Protein AF-A0A8K0NJX9-F1 (afdb_monomer)

pLDDT: mean 81.58, std 18.45, range [32.69, 97.75]

Radius of gyration: 31.82 Å; Cα contacts (8 Å, |Δi|>4): 90; chains: 1; bounding box: 110×27×40 Å

Structure (mmCIF, N/CA/C/O backbone):
data_AF-A0A8K0NJX9-F1
#
_entry.id   AF-A0A8K0NJX9-F1
#
loop_
_atom_site.group_PDB
_atom_site.id
_atom_site.type_symbol
_atom_site.label_atom_id
_atom_site.label_alt_id
_atom_site.label_comp_id
_atom_site.label_asym_id
_atom_site.label_entity_id
_atom_site.label_seq_id
_atom_site.pdbx_PDB_ins_code
_atom_site.Cartn_x
_atom_site.Cartn_y
_atom_site.Cartn_z
_atom_site.occupancy
_atom_site.B_iso_or_equiv
_atom_site.auth_seq_id
_atom_site.auth_comp_id
_atom_site.auth_asym_id
_atom_site.auth_atom_id
_atom_site.pdbx_PDB_model_num
ATOM 1 N N . MET A 1 1 ? -93.634 -18.598 -11.982 1.00 35.94 1 MET A N 1
ATOM 2 C CA . MET A 1 1 ? -93.227 -19.868 -11.351 1.00 35.94 1 MET A CA 1
ATOM 3 C C . MET A 1 1 ? -91.880 -19.686 -10.673 1.00 35.94 1 MET A C 1
ATOM 5 O O . MET A 1 1 ? -90.951 -19.224 -11.313 1.00 35.94 1 MET A O 1
ATOM 9 N N . ASN A 1 2 ? -91.848 -20.087 -9.406 1.00 32.69 2 ASN A N 1
ATOM 10 C CA . ASN A 1 2 ? -90.730 -20.544 -8.581 1.00 32.69 2 ASN A CA 1
ATOM 11 C C . ASN A 1 2 ? -89.581 -19.608 -8.172 1.00 32.69 2 ASN A C 1
ATOM 13 O O . ASN A 1 2 ? -88.637 -19.317 -8.895 1.00 32.69 2 ASN A O 1
ATOM 17 N N . ILE A 1 3 ? -89.686 -19.302 -6.883 1.00 49.03 3 ILE A N 1
ATOM 18 C CA . ILE A 1 3 ? -88.690 -18.977 -5.871 1.00 49.03 3 ILE A CA 1
ATOM 19 C C . ILE A 1 3 ? -87.655 -20.117 -5.770 1.00 49.03 3 ILE A C 1
ATOM 21 O O . ILE A 1 3 ? -88.049 -21.280 -5.681 1.00 49.03 3 ILE A O 1
ATOM 25 N N . VAL A 1 4 ? -86.364 -19.787 -5.668 1.00 47.53 4 VAL A N 1
ATOM 26 C CA . VAL A 1 4 ? -85.390 -20.561 -4.875 1.00 47.53 4 VAL A CA 1
ATOM 27 C C . VAL A 1 4 ? -84.574 -19.571 -4.050 1.00 47.53 4 VAL A C 1
ATOM 29 O O . VAL A 1 4 ? -83.993 -18.627 -4.573 1.00 47.53 4 VAL A O 1
ATOM 32 N N . SER A 1 5 ? -84.593 -19.798 -2.741 1.00 51.72 5 SER A N 1
ATOM 33 C CA . SER A 1 5 ? -83.860 -19.078 -1.707 1.00 51.72 5 SER A CA 1
ATOM 34 C C . SER A 1 5 ? -82.687 -19.945 -1.266 1.00 51.72 5 SER A C 1
ATOM 36 O O . SER A 1 5 ? -82.927 -21.103 -0.932 1.00 51.72 5 SER A O 1
ATOM 38 N N . ILE A 1 6 ? -81.463 -19.406 -1.230 1.00 56.06 6 ILE A N 1
ATOM 39 C CA . ILE A 1 6 ? -80.377 -19.908 -0.369 1.00 56.06 6 ILE A CA 1
ATOM 40 C C . ILE A 1 6 ? -79.517 -18.706 0.075 1.00 56.06 6 ILE A C 1
ATOM 42 O O . ILE A 1 6 ? -79.116 -17.911 -0.777 1.00 56.06 6 ILE A O 1
ATOM 46 N N . PRO A 1 7 ? -79.235 -18.537 1.382 1.00 53.75 7 PRO A N 1
ATOM 47 C CA . PRO A 1 7 ? -78.454 -17.422 1.899 1.00 53.75 7 PRO A CA 1
ATOM 48 C C . PRO A 1 7 ? -76.958 -17.747 1.813 1.00 53.75 7 PRO A C 1
ATOM 50 O O . PRO A 1 7 ? -76.510 -18.758 2.345 1.00 53.75 7 PRO A O 1
ATOM 53 N N . SER A 1 8 ? -76.167 -16.875 1.191 1.00 52.91 8 SER A N 1
ATOM 54 C CA . SER A 1 8 ? -74.706 -16.961 1.255 1.00 52.91 8 SER A CA 1
ATOM 55 C C . SER A 1 8 ? -74.176 -15.752 2.008 1.00 52.91 8 SER A C 1
ATOM 57 O O . SER A 1 8 ? -74.086 -14.650 1.472 1.00 52.91 8 SER A O 1
ATOM 59 N N . LEU A 1 9 ? -73.846 -15.972 3.281 1.00 52.34 9 LEU A N 1
ATOM 60 C CA . LEU A 1 9 ? -73.040 -15.061 4.085 1.00 52.34 9 LEU A CA 1
ATOM 61 C C . LEU A 1 9 ? -71.664 -14.933 3.418 1.00 52.34 9 LEU A C 1
ATOM 63 O O . LEU A 1 9 ? -70.810 -15.805 3.556 1.00 52.34 9 LEU A O 1
ATOM 67 N N . LEU A 1 10 ? -71.458 -13.852 2.668 1.00 53.38 10 LEU A N 1
ATOM 68 C CA . LEU A 1 10 ? -70.138 -13.453 2.193 1.00 53.38 10 LEU A CA 1
ATOM 69 C C . LEU A 1 10 ? -69.369 -12.869 3.381 1.00 53.38 10 LEU A C 1
ATOM 71 O O . LEU A 1 10 ? -69.422 -11.671 3.646 1.00 53.38 10 LEU A O 1
ATOM 75 N N . ALA A 1 11 ? -68.673 -13.726 4.125 1.00 53.88 11 ALA A N 1
ATOM 76 C CA . ALA A 1 11 ? -67.651 -13.273 5.055 1.00 53.88 11 ALA A CA 1
ATOM 77 C C . ALA A 1 11 ? -66.465 -12.747 4.232 1.00 53.88 11 ALA A C 1
ATOM 79 O O . ALA A 1 11 ? -65.655 -13.516 3.715 1.00 53.88 11 ALA A O 1
ATOM 80 N N . THR A 1 12 ? -66.384 -11.428 4.060 1.00 54.56 12 THR A N 1
ATOM 81 C CA . THR A 1 12 ? -65.227 -10.769 3.449 1.00 54.56 12 THR A CA 1
ATOM 82 C C . THR A 1 12 ? -64.044 -10.863 4.408 1.00 54.56 12 THR A C 1
ATOM 84 O O . THR A 1 12 ? -63.906 -10.049 5.321 1.00 54.56 12 THR A O 1
ATOM 87 N N . VAL A 1 13 ? -63.198 -11.876 4.228 1.00 58.25 13 VAL A N 1
ATOM 88 C CA . VAL A 1 13 ? -61.923 -11.979 4.943 1.00 58.25 13 VAL A CA 1
ATOM 89 C C . VAL A 1 13 ? -60.953 -10.996 4.289 1.00 58.25 13 VAL A C 1
ATOM 91 O O . VAL A 1 13 ? -60.389 -11.271 3.233 1.00 58.25 13 VAL A O 1
ATOM 94 N N . LEU A 1 14 ? -60.782 -9.822 4.899 1.00 58.22 14 LEU A N 1
ATOM 95 C CA . LEU A 1 14 ? -59.691 -8.903 4.574 1.00 58.22 14 LEU A CA 1
ATOM 96 C C . LEU A 1 14 ? -58.390 -9.526 5.091 1.00 58.22 14 LEU A C 1
ATOM 98 O O . LEU A 1 14 ? -57.989 -9.312 6.233 1.00 58.22 14 LEU A O 1
ATOM 102 N N . ALA A 1 15 ? -57.754 -10.352 4.263 1.00 60.28 15 ALA A N 1
ATOM 103 C CA . ALA A 1 15 ? -56.392 -10.794 4.512 1.00 60.28 15 ALA A CA 1
ATOM 104 C C . ALA A 1 15 ? -55.459 -9.593 4.299 1.00 60.28 15 ALA A C 1
ATOM 106 O O . ALA A 1 15 ? -55.121 -9.240 3.170 1.00 60.28 15 ALA A O 1
ATOM 107 N N . SER A 1 16 ? -55.085 -8.925 5.389 1.00 62.84 16 SER A N 1
ATOM 108 C CA . SER A 1 16 ? -54.070 -7.874 5.380 1.00 62.84 16 SER A CA 1
ATOM 109 C C . SER A 1 16 ? -52.712 -8.506 5.083 1.00 62.84 16 SER A C 1
ATOM 111 O O . SER A 1 16 ? -52.046 -9.017 5.983 1.00 62.84 16 SER A O 1
ATOM 113 N N . SER A 1 17 ? -52.299 -8.500 3.818 1.00 65.12 17 SER A N 1
ATOM 114 C CA . SER A 1 17 ? -50.939 -8.865 3.427 1.00 65.12 17 SER A CA 1
ATOM 115 C C . SER A 1 17 ? -49.978 -7.825 4.002 1.00 65.12 17 SER A C 1
ATOM 117 O O . SER A 1 17 ? -49.777 -6.764 3.414 1.00 65.12 17 SER A O 1
ATOM 119 N N . ALA A 1 18 ? -49.397 -8.099 5.171 1.00 66.94 18 ALA A N 1
ATOM 120 C CA . ALA A 1 18 ? -48.252 -7.342 5.650 1.00 66.94 18 ALA A CA 1
ATOM 121 C C . ALA A 1 18 ? -47.101 -7.597 4.670 1.00 66.94 18 ALA A C 1
ATOM 123 O O . ALA A 1 18 ? -46.499 -8.670 4.665 1.00 66.94 18 ALA A O 1
ATOM 124 N N . ALA A 1 19 ? -46.836 -6.635 3.787 1.00 65.38 19 ALA A N 1
ATOM 125 C CA . ALA A 1 19 ? -45.641 -6.657 2.964 1.00 65.38 19 ALA A CA 1
ATOM 126 C C . ALA A 1 19 ? -44.436 -6.582 3.908 1.00 65.38 19 ALA A C 1
ATOM 128 O O . ALA A 1 19 ? -44.189 -5.553 4.538 1.00 65.38 19 ALA A O 1
ATOM 129 N N . VAL A 1 20 ? -43.708 -7.689 4.043 1.00 64.62 20 VAL A N 1
ATOM 130 C CA . VAL A 1 20 ? -42.403 -7.685 4.697 1.00 64.62 20 VAL A CA 1
ATOM 131 C C . VAL A 1 20 ? -41.487 -6.878 3.782 1.00 64.62 20 VAL A C 1
ATOM 133 O O . VAL A 1 20 ? -41.067 -7.359 2.731 1.00 64.62 20 VAL A O 1
ATOM 136 N N . LEU A 1 21 ? -41.230 -5.620 4.142 1.00 62.19 21 LEU A N 1
ATOM 137 C CA . LEU A 1 21 ? -40.186 -4.814 3.522 1.00 62.19 21 LEU A CA 1
ATOM 138 C C . LEU A 1 21 ? -38.854 -5.456 3.908 1.00 62.19 21 LEU A C 1
ATOM 140 O O . LEU A 1 21 ? -38.289 -5.166 4.959 1.00 62.19 21 LEU A O 1
ATOM 144 N N . SER A 1 22 ? -38.382 -6.383 3.078 1.00 62.66 22 SER A N 1
ATOM 145 C CA . SER A 1 22 ? -36.999 -6.824 3.143 1.00 62.66 22 SER A CA 1
ATOM 146 C C . SER A 1 22 ? -36.158 -5.628 2.719 1.00 62.66 22 SER A C 1
ATOM 148 O O . SER A 1 22 ? -36.031 -5.346 1.527 1.00 62.66 22 SER A O 1
ATOM 150 N N . SER A 1 23 ? -35.635 -4.880 3.690 1.00 62.56 23 SER A N 1
ATOM 151 C CA . SER A 1 23 ? -34.575 -3.915 3.424 1.00 62.56 23 SER A CA 1
ATOM 152 C C . SER A 1 23 ? -33.486 -4.648 2.640 1.00 62.56 23 SER A C 1
ATOM 154 O O . SER A 1 23 ? -33.140 -5.770 3.032 1.00 62.56 23 SER A O 1
ATOM 156 N N . PRO A 1 24 ? -32.945 -4.085 1.545 1.00 60.50 24 PRO A N 1
ATOM 157 C CA . PRO A 1 24 ? -31.712 -4.624 1.010 1.00 60.50 24 PRO A CA 1
ATOM 158 C C . PRO A 1 24 ? -30.723 -4.594 2.172 1.00 60.50 24 PRO A C 1
ATOM 160 O O . PRO A 1 24 ? -30.467 -3.528 2.736 1.00 60.50 24 PRO A O 1
ATOM 163 N N . THR A 1 25 ? -30.227 -5.758 2.595 1.00 51.06 25 THR A N 1
ATOM 164 C CA . THR A 1 25 ? -28.987 -5.807 3.362 1.00 51.06 25 THR A CA 1
ATOM 165 C C . THR A 1 25 ? -28.015 -4.998 2.527 1.00 51.06 25 THR A C 1
ATOM 167 O O . THR A 1 25 ? -27.692 -5.410 1.413 1.00 51.06 25 THR A O 1
ATOM 170 N N . ALA A 1 26 ? -27.682 -3.790 2.985 1.00 54.09 26 ALA A N 1
ATOM 171 C CA . ALA A 1 26 ? -26.737 -2.950 2.287 1.00 54.09 26 ALA A CA 1
ATOM 172 C C . ALA A 1 26 ? -25.474 -3.796 2.179 1.00 54.09 26 ALA A C 1
ATOM 174 O O . ALA A 1 26 ? -24.845 -4.101 3.194 1.00 54.09 26 ALA A O 1
ATOM 175 N N . SER A 1 27 ? -25.160 -4.249 0.962 1.00 59.09 27 SER A N 1
ATOM 176 C CA . SER A 1 27 ? -23.812 -4.709 0.671 1.00 59.09 27 SER A CA 1
ATOM 177 C C . SER A 1 27 ? -22.895 -3.622 1.221 1.00 59.09 27 SER A C 1
ATOM 179 O O . SER A 1 27 ? -23.218 -2.445 0.998 1.00 59.09 27 SER A O 1
ATOM 181 N N . PRO A 1 28 ? -21.826 -3.961 1.970 1.00 61.84 28 PRO A N 1
ATOM 182 C CA . PRO A 1 28 ? -20.854 -2.951 2.365 1.00 61.84 28 PRO A CA 1
ATOM 183 C C . PRO A 1 28 ? -20.555 -2.119 1.120 1.00 61.84 28 PRO A C 1
ATOM 185 O O . PRO A 1 28 ? -20.371 -2.700 0.044 1.00 61.84 28 PRO A O 1
ATOM 188 N N . ALA A 1 29 ? -20.678 -0.792 1.246 1.00 71.75 29 ALA A N 1
ATOM 189 C CA . ALA A 1 29 ? -20.547 0.113 0.113 1.00 71.75 29 ALA A CA 1
ATOM 190 C C . ALA A 1 29 ? -19.296 -0.292 -0.671 1.00 71.75 29 ALA A C 1
ATOM 192 O O . ALA A 1 29 ? -18.220 -0.430 -0.087 1.00 71.75 29 ALA A O 1
ATOM 193 N N . GLU A 1 30 ? -19.471 -0.601 -1.954 1.00 84.56 30 GLU A N 1
ATOM 194 C CA . GLU A 1 30 ? -18.377 -1.088 -2.783 1.00 84.56 30 GLU A CA 1
ATOM 195 C C . GLU A 1 30 ? -17.296 -0.003 -2.825 1.00 84.56 30 GLU A C 1
ATOM 197 O O . GLU A 1 30 ? -17.577 1.150 -3.156 1.00 84.56 30 GLU A O 1
ATOM 202 N N . PHE A 1 31 ? -16.076 -0.340 -2.404 1.00 90.06 31 PHE A N 1
ATOM 203 C CA . PHE A 1 31 ? -14.985 0.625 -2.379 1.00 90.06 31 PHE A CA 1
ATOM 204 C C . PHE A 1 31 ? -14.484 0.865 -3.806 1.00 90.06 31 PHE A C 1
ATOM 206 O O . PHE A 1 31 ? -14.070 -0.076 -4.488 1.00 90.06 31 PHE A O 1
ATOM 213 N N . ASP A 1 32 ? -14.478 2.126 -4.246 1.00 93.19 32 ASP A N 1
ATOM 214 C CA . ASP A 1 32 ? -13.953 2.500 -5.559 1.00 93.19 32 ASP A CA 1
ATOM 215 C C . ASP A 1 32 ? -12.419 2.461 -5.568 1.00 93.19 32 ASP A C 1
ATOM 217 O O . ASP A 1 32 ? -11.731 3.441 -5.269 1.00 93.19 32 ASP A O 1
ATOM 221 N N . TRP A 1 33 ? -11.873 1.316 -5.971 1.00 93.31 33 TRP A N 1
ATOM 222 C CA . TRP A 1 33 ? -10.436 1.105 -6.124 1.00 93.31 33 TRP A CA 1
ATOM 223 C C . TRP A 1 33 ? -9.766 2.058 -7.115 1.00 93.31 33 TRP A C 1
ATOM 225 O O . TRP A 1 33 ? -8.571 2.330 -6.979 1.00 93.31 33 TRP A O 1
ATOM 235 N N . LEU A 1 34 ? -10.489 2.552 -8.121 1.00 92.06 34 LEU A N 1
ATOM 236 C CA . LEU A 1 34 ? -9.913 3.430 -9.135 1.00 92.06 34 LEU A CA 1
ATOM 237 C C . LEU A 1 34 ? -9.746 4.863 -8.622 1.00 92.06 34 LEU A C 1
ATOM 239 O O . LEU A 1 34 ? -8.872 5.568 -9.127 1.00 92.06 34 LEU A O 1
ATOM 243 N N . SER A 1 35 ? -10.503 5.257 -7.593 1.00 92.69 35 SER A N 1
ATOM 244 C CA . SER A 1 35 ? -10.352 6.550 -6.912 1.00 92.69 35 SER A CA 1
ATOM 245 C C . SER A 1 35 ? -9.063 6.666 -6.088 1.00 92.69 35 SER A C 1
ATOM 247 O O . SER A 1 35 ? -8.554 7.771 -5.896 1.00 92.69 35 SER A O 1
ATOM 249 N N . LEU A 1 36 ? -8.505 5.539 -5.629 1.00 94.38 36 LEU A N 1
ATOM 250 C CA . LEU A 1 36 ? -7.261 5.509 -4.866 1.00 94.38 36 LEU A CA 1
ATOM 251 C C . LEU A 1 36 ? -6.060 5.563 -5.829 1.00 94.38 36 LEU A C 1
ATOM 253 O O . LEU A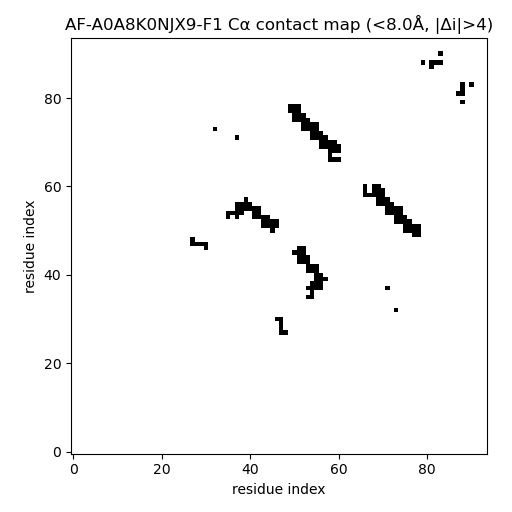 1 36 ? -5.900 4.640 -6.637 1.00 94.38 36 LEU A O 1
ATOM 257 N N . PRO A 1 37 ? -5.205 6.600 -5.791 1.00 94.88 37 PRO A N 1
ATOM 258 C CA . PRO A 1 37 ? -4.031 6.654 -6.654 1.00 94.88 37 PRO A CA 1
ATOM 259 C C . PRO A 1 37 ? -3.005 5.581 -6.248 1.00 94.88 37 PRO A C 1
ATOM 261 O O . PRO A 1 37 ? -2.816 5.337 -5.057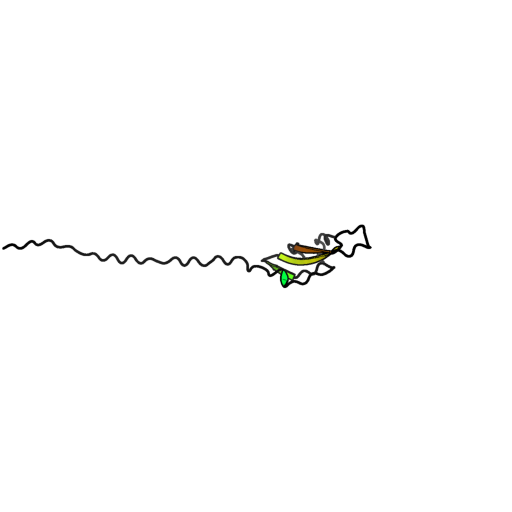 1.00 94.88 37 PRO A O 1
ATOM 264 N N . PRO A 1 38 ? -2.327 4.928 -7.209 1.00 96.56 38 PRO A N 1
ATOM 265 C CA . PRO A 1 38 ? -1.214 4.046 -6.890 1.00 96.56 38 PRO A CA 1
ATOM 266 C C . PRO A 1 38 ? 0.024 4.840 -6.452 1.00 96.56 38 PRO A C 1
ATOM 268 O O . PRO A 1 38 ? 0.334 5.885 -7.026 1.00 96.56 38 PRO A O 1
ATOM 271 N N . SER A 1 39 ? 0.770 4.309 -5.486 1.00 96.88 39 SER A N 1
ATOM 272 C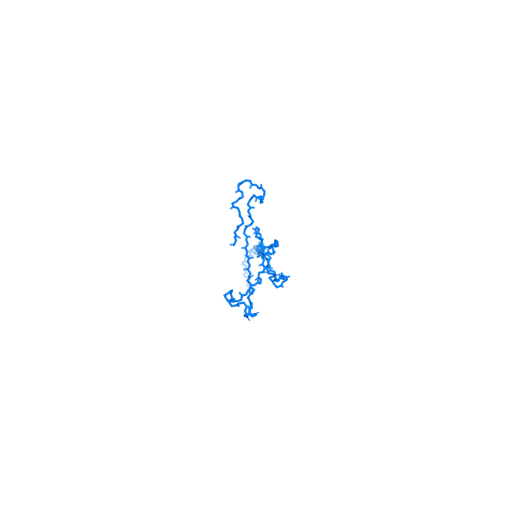 CA . SER A 1 39 ? 1.974 4.932 -4.922 1.00 96.88 39 SER A CA 1
ATOM 273 C C . SER A 1 39 ? 3.131 3.936 -4.822 1.00 96.88 39 SER A C 1
ATOM 275 O O . SER A 1 39 ? 2.930 2.739 -4.655 1.00 96.88 39 SER A O 1
ATOM 277 N N . TRP A 1 40 ? 4.376 4.415 -4.897 1.00 95.38 40 TRP A N 1
ATOM 278 C CA . TRP A 1 40 ? 5.570 3.565 -4.720 1.00 95.38 40 TRP A CA 1
ATOM 279 C C . TRP A 1 40 ? 5.794 3.107 -3.268 1.00 95.38 40 TRP A C 1
ATOM 281 O O . TRP A 1 40 ? 6.615 2.232 -3.011 1.00 95.38 40 TRP A O 1
ATOM 291 N N . HIS A 1 41 ? 5.054 3.686 -2.323 1.00 93.88 41 HIS A N 1
ATOM 292 C CA . HIS A 1 41 ? 5.009 3.293 -0.916 1.00 93.88 41 HIS A CA 1
ATOM 293 C C . HIS A 1 41 ? 3.580 2.892 -0.556 1.00 93.88 41 HIS A C 1
ATOM 295 O O . HIS A 1 41 ? 2.639 3.355 -1.192 1.00 93.88 41 HIS A O 1
ATOM 301 N N . LEU A 1 42 ? 3.391 2.055 0.462 1.00 93.62 42 LEU A N 1
ATOM 302 C CA . LEU A 1 42 ? 2.048 1.717 0.937 1.00 93.62 42 LEU A CA 1
ATOM 303 C C . LEU A 1 42 ? 1.428 2.910 1.674 1.00 93.62 42 LEU A C 1
ATOM 305 O O . LEU A 1 42 ? 1.753 3.168 2.833 1.00 93.62 42 LEU A O 1
ATOM 309 N N . GLU A 1 43 ? 0.519 3.608 1.000 1.00 94.69 43 GLU A N 1
ATOM 310 C CA . GLU A 1 43 ? -0.300 4.673 1.576 1.00 94.69 43 GLU A CA 1
ATOM 311 C C . GLU A 1 43 ? -1.698 4.126 1.860 1.00 94.69 43 GLU A C 1
ATOM 313 O O . GLU A 1 43 ? -2.502 3.898 0.957 1.00 94.69 43 GLU A O 1
ATOM 318 N N . TYR A 1 44 ? -1.9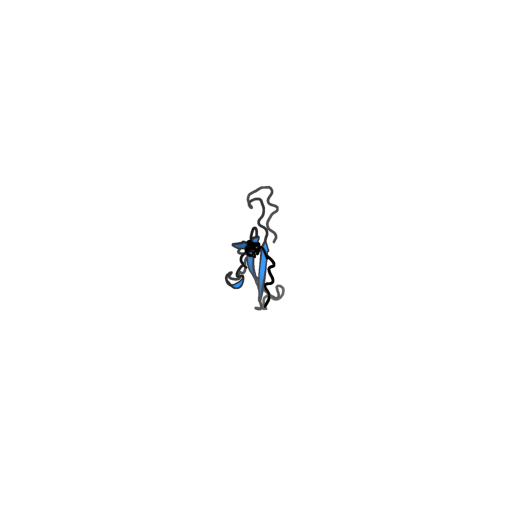50 3.842 3.136 1.00 94.31 44 TYR A N 1
ATOM 319 C CA . TYR A 1 44 ? -3.199 3.245 3.589 1.00 94.31 44 TYR A CA 1
ATOM 320 C C . TYR A 1 44 ? -4.268 4.311 3.836 1.00 94.31 44 TYR A C 1
ATOM 322 O O . TYR A 1 44 ? -4.005 5.326 4.479 1.00 94.31 44 TYR A O 1
ATOM 330 N N . THR A 1 45 ? -5.488 4.037 3.380 1.00 95.12 45 THR A N 1
ATOM 331 C CA . THR A 1 45 ? -6.699 4.785 3.730 1.00 95.12 45 THR A CA 1
ATOM 332 C C . THR A 1 45 ? -7.792 3.820 4.171 1.00 95.12 45 THR A C 1
ATOM 334 O O . THR A 1 45 ? -7.821 2.672 3.723 1.00 95.12 45 THR A O 1
ATOM 337 N N . SER A 1 46 ? -8.711 4.274 5.016 1.00 95.00 46 SER A N 1
ATOM 338 C CA . SER A 1 46 ? -9.855 3.458 5.420 1.00 95.00 46 SER A CA 1
ATOM 339 C C . SER A 1 46 ? -10.778 3.193 4.228 1.00 95.00 46 SER A C 1
ATOM 341 O O . SER A 1 46 ? -11.045 4.090 3.425 1.00 95.00 46 SER A O 1
ATOM 343 N N . CYS A 1 47 ? -11.257 1.957 4.106 1.00 93.38 47 CYS A N 1
ATOM 344 C CA . CYS A 1 47 ? -12.113 1.527 3.003 1.00 93.38 47 CYS A CA 1
ATOM 345 C C . CYS A 1 47 ? -13.331 0.742 3.515 1.00 93.38 47 CYS A C 1
ATOM 347 O O . CYS A 1 47 ? -14.288 1.339 4.001 1.00 93.38 47 CYS A O 1
ATOM 349 N N . TYR A 1 48 ? -13.312 -0.587 3.402 1.00 93.12 48 TYR A N 1
ATOM 350 C CA . TYR A 1 48 ? -14.325 -1.476 3.966 1.00 93.12 48 TYR A CA 1
ATOM 351 C C . TYR A 1 48 ? -14.307 -1.448 5.500 1.00 93.12 48 TYR A C 1
ATOM 353 O O . TYR A 1 48 ? -13.343 -0.994 6.118 1.00 93.12 48 TYR A O 1
ATOM 361 N N . ASP A 1 49 ? -15.359 -1.986 6.119 1.00 92.44 49 ASP A N 1
ATOM 362 C CA . ASP A 1 49 ? -15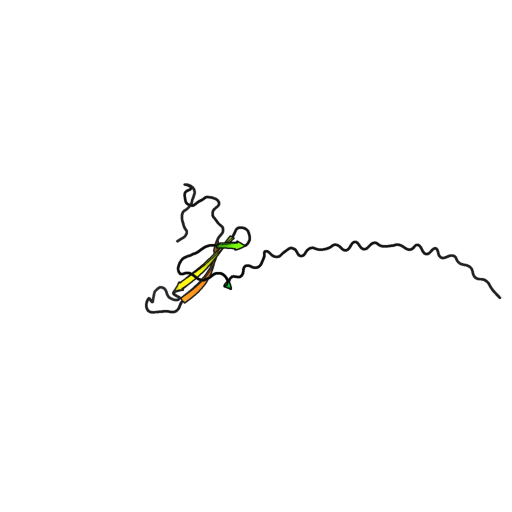.463 -2.031 7.577 1.00 92.44 49 ASP A CA 1
ATOM 363 C C . ASP A 1 49 ? -14.279 -2.785 8.207 1.00 92.44 49 ASP A C 1
ATOM 365 O O . ASP A 1 49 ? -14.015 -3.948 7.893 1.00 92.44 49 ASP A O 1
ATOM 369 N N . GLY A 1 50 ? -13.538 -2.088 9.071 1.00 92.12 50 GLY A N 1
ATOM 370 C CA . GLY A 1 50 ? -12.366 -2.618 9.767 1.00 92.12 50 GLY A CA 1
ATOM 371 C C . GLY A 1 50 ? -11.127 -2.881 8.902 1.00 92.12 50 GLY A C 1
ATOM 372 O O . GLY A 1 50 ? -10.195 -3.519 9.396 1.00 92.12 50 GLY A O 1
ATOM 373 N N . LEU A 1 51 ? -11.088 -2.419 7.646 1.00 95.19 51 LEU A N 1
ATOM 374 C CA . LEU A 1 51 ? -9.951 -2.604 6.740 1.00 95.19 51 LEU A CA 1
ATOM 375 C C . LEU A 1 51 ? -9.378 -1.266 6.271 1.00 95.19 51 LEU A C 1
ATOM 377 O O . LEU A 1 51 ? -10.117 -0.326 5.972 1.00 95.19 51 LEU A O 1
ATOM 381 N N . ASP A 1 52 ? -8.056 -1.232 6.110 1.00 95.38 52 ASP A N 1
ATOM 382 C CA . ASP A 1 52 ? -7.402 -0.194 5.318 1.00 95.38 52 ASP A CA 1
ATOM 383 C C . ASP A 1 52 ? -6.978 -0.755 3.958 1.00 95.38 52 ASP A C 1
ATOM 385 O O . ASP A 1 52 ? -6.549 -1.907 3.837 1.00 95.38 52 ASP A O 1
ATOM 389 N N . CYS A 1 53 ? -7.056 0.091 2.938 1.00 96.44 53 CYS A N 1
ATOM 390 C CA . CYS A 1 53 ? -6.725 -0.220 1.559 1.00 96.44 53 CYS A CA 1
ATOM 391 C C . CYS A 1 53 ? -5.562 0.646 1.070 1.00 96.44 53 CYS A C 1
ATOM 393 O O . CYS A 1 53 ? -5.443 1.812 1.441 1.00 96.44 53 CYS A O 1
ATOM 395 N N . ALA A 1 54 ? -4.728 0.078 0.203 1.00 96.88 54 ALA A N 1
ATOM 396 C CA . ALA A 1 54 ? -3.661 0.776 -0.508 1.00 96.88 54 ALA A CA 1
ATOM 397 C C . ALA A 1 54 ? -3.555 0.253 -1.949 1.00 96.88 54 ALA A C 1
ATOM 399 O O . ALA A 1 54 ? -3.942 -0.883 -2.243 1.00 96.88 54 ALA A O 1
ATOM 400 N N . ARG A 1 55 ? -2.992 1.062 -2.850 1.00 97.75 55 ARG A N 1
ATOM 401 C CA . ARG A 1 55 ? -2.559 0.614 -4.181 1.00 97.75 55 ARG A CA 1
ATOM 402 C C . ARG A 1 55 ? -1.068 0.866 -4.321 1.00 97.75 55 ARG A C 1
ATOM 404 O O . ARG A 1 55 ? -0.643 2.013 -4.354 1.00 97.75 55 ARG A O 1
ATOM 411 N N . ILE A 1 56 ? -0.277 -0.200 -4.398 1.00 96.62 56 ILE A N 1
ATOM 412 C CA . ILE A 1 56 ? 1.180 -0.093 -4.498 1.00 96.62 56 ILE A CA 1
ATOM 413 C C . ILE A 1 56 ? 1.644 -0.291 -5.939 1.00 96.62 56 ILE A C 1
ATOM 415 O O . ILE A 1 56 ? 1.250 -1.248 -6.606 1.00 96.62 56 ILE A O 1
ATOM 419 N N . HIS A 1 57 ? 2.490 0.619 -6.402 1.00 96.25 57 HIS A N 1
ATOM 420 C CA . HIS A 1 57 ? 3.209 0.544 -7.661 1.00 96.25 57 HIS A CA 1
ATOM 421 C C . HIS A 1 57 ? 4.583 -0.088 -7.424 1.00 96.25 57 HIS A C 1
ATOM 423 O O . HIS A 1 57 ? 5.326 0.361 -6.552 1.00 96.25 57 HIS A O 1
ATOM 429 N N . MET A 1 58 ? 4.924 -1.129 -8.182 1.00 95.00 58 MET A N 1
ATOM 430 C CA . MET A 1 58 ? 6.204 -1.832 -8.051 1.00 95.00 58 MET A CA 1
ATOM 431 C C . MET A 1 58 ? 6.762 -2.223 -9.421 1.00 95.00 58 MET A C 1
ATOM 433 O O . MET A 1 58 ? 5.981 -2.408 -10.359 1.00 95.00 58 MET A O 1
ATOM 437 N N . PRO A 1 59 ? 8.089 -2.391 -9.557 1.00 96.31 59 PRO A N 1
ATOM 438 C CA . PRO A 1 59 ? 8.680 -2.928 -10.775 1.00 96.31 59 PRO A CA 1
ATOM 439 C C . PRO A 1 59 ? 8.124 -4.324 -11.051 1.00 96.31 59 PRO A C 1
ATOM 441 O O . PRO A 1 59 ? 7.947 -5.123 -10.129 1.00 96.31 59 PRO A O 1
ATOM 444 N N . LEU A 1 60 ? 7.858 -4.622 -12.320 1.00 96.69 60 LEU A N 1
ATOM 445 C CA . LEU A 1 60 ? 7.435 -5.959 -12.728 1.00 96.69 60 LEU A CA 1
ATOM 446 C C . LEU A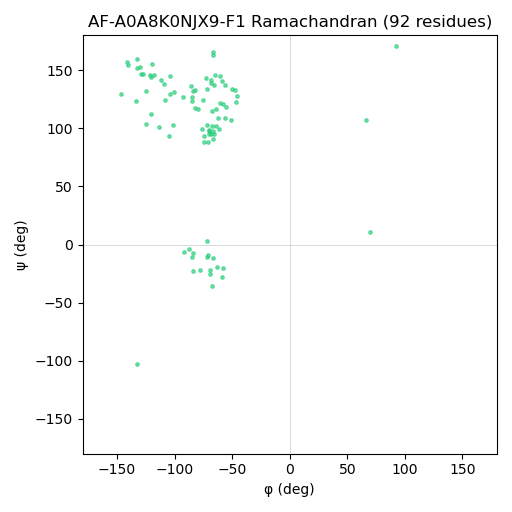 1 60 ? 8.576 -6.972 -12.546 1.00 96.69 60 LEU A C 1
ATOM 4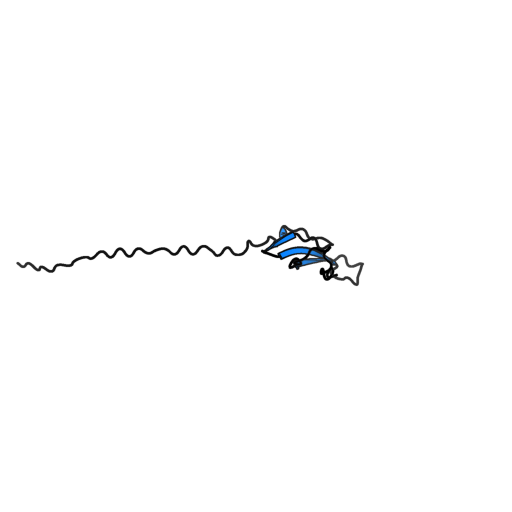48 O O . LEU A 1 60 ? 8.332 -8.113 -12.162 1.00 96.69 60 LEU A O 1
ATOM 452 N N . ASP A 1 61 ? 9.811 -6.535 -12.796 1.00 95.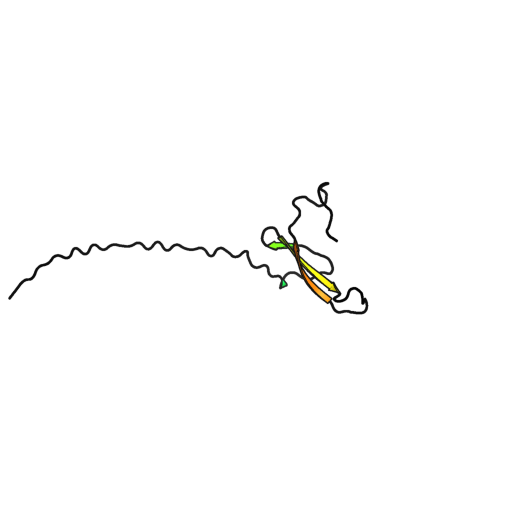94 61 ASP A N 1
ATOM 453 C CA . ASP A 1 61 ? 11.031 -7.310 -12.596 1.00 95.94 61 ASP A CA 1
ATOM 454 C C . ASP A 1 61 ? 12.000 -6.545 -11.681 1.00 95.94 61 ASP A C 1
ATOM 456 O O . ASP A 1 61 ? 12.670 -5.601 -12.089 1.00 95.94 61 ASP A O 1
ATOM 460 N N . TRP A 1 62 ? 12.085 -6.964 -10.417 1.00 92.50 62 TRP A N 1
ATOM 461 C CA . TRP A 1 62 ? 12.989 -6.361 -9.431 1.00 92.50 62 TRP A CA 1
ATOM 462 C C . TRP A 1 62 ? 14.474 -6.637 -9.692 1.00 92.50 62 TRP A C 1
ATOM 464 O O . TRP A 1 62 ? 15.327 -5.903 -9.187 1.00 92.50 62 TRP A O 1
ATOM 474 N N . LEU A 1 63 ? 14.804 -7.694 -10.440 1.00 96.81 63 LEU A N 1
ATOM 475 C CA . LEU A 1 63 ? 16.191 -8.074 -10.715 1.00 96.81 63 LEU A CA 1
ATOM 476 C C . LEU A 1 63 ? 16.764 -7.292 -11.900 1.00 96.81 63 LEU A C 1
ATOM 478 O O . LEU A 1 63 ? 17.980 -7.111 -11.990 1.00 96.81 63 LEU A O 1
ATOM 482 N N . ASN A 1 64 ? 15.900 -6.787 -12.779 1.00 96.81 64 ASN A N 1
ATOM 483 C CA . ASN A 1 64 ? 16.284 -5.987 -13.930 1.00 96.81 64 ASN A CA 1
ATOM 484 C C . ASN A 1 64 ? 15.970 -4.499 -13.723 1.00 96.81 64 ASN A C 1
ATOM 486 O O . ASN A 1 64 ? 14.903 -4.012 -14.078 1.00 96.81 64 ASN A O 1
ATOM 490 N N . ARG A 1 65 ? 16.950 -3.731 -13.228 1.00 92.31 65 ARG A N 1
ATOM 491 C CA . ARG A 1 65 ? 16.786 -2.278 -13.011 1.00 92.31 65 ARG A CA 1
ATOM 492 C C . ARG A 1 65 ? 16.610 -1.445 -14.284 1.00 92.31 65 ARG A C 1
ATOM 494 O O . ARG A 1 65 ? 16.313 -0.260 -14.176 1.00 92.31 65 ARG A O 1
ATOM 501 N N . SER A 1 66 ? 16.857 -2.021 -15.458 1.00 96.31 66 SER A N 1
ATOM 502 C CA . SER A 1 66 ? 16.618 -1.361 -16.744 1.00 96.31 66 SER A CA 1
ATOM 503 C C . SER A 1 66 ? 15.228 -1.660 -17.305 1.00 96.31 66 SER A C 1
ATOM 505 O O . SER A 1 66 ? 14.865 -1.090 -18.329 1.00 96.31 66 SER A O 1
ATOM 507 N N . ASP A 1 67 ? 14.461 -2.552 -16.674 1.00 96.44 67 ASP A N 1
ATOM 508 C CA . ASP A 1 67 ? 13.068 -2.782 -17.029 1.00 96.44 67 ASP A CA 1
ATOM 509 C C . ASP A 1 67 ? 12.184 -1.693 -16.412 1.00 96.44 67 ASP A C 1
ATOM 511 O O . ASP A 1 67 ? 12.082 -1.562 -15.194 1.00 96.44 67 ASP A O 1
ATOM 515 N N . GLU A 1 68 ? 11.540 -0.903 -17.265 1.00 95.56 68 GLU A N 1
ATOM 516 C CA . GLU A 1 68 ? 10.647 0.183 -16.847 1.00 95.56 68 GLU A CA 1
ATOM 517 C C . GLU A 1 68 ? 9.205 -0.294 -16.622 1.00 95.56 68 GLU A C 1
ATOM 519 O O . GLU A 1 68 ? 8.342 0.484 -16.209 1.00 95.56 68 GLU A O 1
ATOM 524 N N . ARG A 1 69 ? 8.906 -1.569 -16.902 1.00 97.00 69 ARG A N 1
ATOM 525 C CA . ARG A 1 69 ? 7.567 -2.122 -16.693 1.00 97.00 69 ARG A CA 1
ATOM 526 C C . ARG A 1 69 ? 7.265 -2.198 -15.205 1.00 97.00 69 ARG A C 1
ATOM 528 O O . ARG A 1 69 ? 8.078 -2.645 -14.397 1.00 97.00 69 ARG A O 1
ATOM 535 N N . ALA A 1 70 ? 6.036 -1.845 -14.862 1.00 96.31 70 ALA A N 1
ATOM 536 C CA . ALA A 1 70 ? 5.551 -1.869 -13.498 1.00 96.31 70 ALA A CA 1
ATOM 537 C C . ALA A 1 70 ? 4.184 -2.542 -13.404 1.00 96.31 70 ALA A C 1
ATOM 539 O O . ALA A 1 70 ? 3.440 -2.647 -14.381 1.00 96.31 70 ALA A O 1
ATOM 540 N N . VAL A 1 71 ? 3.863 -2.991 -12.198 1.00 96.81 71 VAL A N 1
ATOM 541 C CA . VAL A 1 71 ? 2.563 -3.534 -11.826 1.00 96.81 71 VAL A CA 1
ATOM 542 C C . VAL A 1 71 ? 1.987 -2.713 -10.679 1.00 96.81 71 VAL A C 1
ATOM 544 O O . VAL A 1 71 ? 2.714 -2.208 -9.825 1.00 96.81 71 VAL A O 1
ATOM 547 N N . THR A 1 72 ? 0.663 -2.571 -10.667 1.00 97.25 72 THR A N 1
ATOM 548 C CA . THR A 1 72 ? -0.069 -2.000 -9.535 1.00 97.25 72 THR A CA 1
ATOM 549 C C . THR A 1 72 ? -0.844 -3.101 -8.834 1.00 97.25 72 THR A C 1
ATOM 551 O O . THR A 1 72 ? -1.660 -3.771 -9.467 1.00 97.25 72 THR A O 1
ATOM 554 N N . LEU A 1 73 ? -0.621 -3.264 -7.533 1.00 96.50 73 LEU A N 1
ATOM 555 C CA . LEU A 1 73 ? -1.321 -4.241 -6.704 1.00 96.50 73 LEU A CA 1
ATOM 556 C C . LEU A 1 73 ? -2.288 -3.535 -5.752 1.00 96.50 73 LEU A C 1
ATOM 558 O O . LEU A 1 73 ? -1.949 -2.508 -5.165 1.00 96.50 73 LEU A O 1
ATOM 562 N N . ALA A 1 74 ? -3.483 -4.102 -5.591 1.00 96.94 74 ALA A N 1
ATOM 563 C CA . ALA A 1 74 ? -4.416 -3.716 -4.539 1.00 96.94 74 ALA A CA 1
ATOM 564 C C . ALA A 1 74 ? -4.062 -4.468 -3.250 1.00 96.94 74 ALA A C 1
ATOM 566 O O . ALA A 1 74 ? -3.864 -5.683 -3.273 1.00 96.94 74 ALA A O 1
ATOM 567 N N . VAL A 1 75 ? -3.983 -3.748 -2.136 1.00 96.31 75 VAL A N 1
ATOM 568 C CA . VAL A 1 75 ? -3.607 -4.293 -0.831 1.00 96.31 75 VAL A CA 1
ATOM 569 C C . VAL A 1 75 ? -4.697 -3.959 0.170 1.00 96.31 75 VAL A C 1
ATOM 571 O O . VAL A 1 75 ? -5.118 -2.808 0.265 1.00 96.31 75 VAL A O 1
ATOM 574 N N . LEU A 1 76 ? -5.127 -4.963 0.931 1.00 95.88 76 LEU A N 1
ATOM 575 C CA . LEU A 1 76 ? -5.961 -4.785 2.111 1.00 95.88 76 LEU A CA 1
ATOM 576 C C . LEU A 1 76 ? -5.139 -5.149 3.341 1.00 95.88 76 LEU A C 1
ATOM 578 O O . LEU A 1 76 ? -4.393 -6.130 3.328 1.00 95.88 76 LEU A O 1
ATOM 582 N N . ARG A 1 77 ? -5.314 -4.393 4.421 1.00 92.88 77 ARG A N 1
ATOM 583 C CA . ARG A 1 77 ? -4.779 -4.741 5.735 1.00 92.88 77 ARG A CA 1
ATOM 584 C C . ARG A 1 77 ? -5.870 -4.656 6.789 1.00 92.88 77 ARG A C 1
ATOM 586 O O . ARG A 1 77 ? -6.724 -3.776 6.746 1.00 92.88 77 ARG A O 1
ATOM 593 N N . VAL A 1 78 ? -5.767 -5.528 7.781 1.00 94.38 78 VAL A N 1
ATOM 594 C CA . VAL A 1 78 ? -6.446 -5.338 9.063 1.00 94.38 78 VAL A CA 1
ATOM 595 C C . VAL A 1 78 ? -5.537 -4.454 9.927 1.00 94.38 78 VAL A C 1
ATOM 597 O O . VAL A 1 78 ? -4.362 -4.803 10.108 1.00 94.38 78 VAL A O 1
ATOM 600 N N . PRO A 1 79 ? -6.011 -3.305 10.437 1.00 92.12 79 PRO A N 1
ATOM 601 C CA . PRO A 1 79 ? -5.233 -2.478 11.350 1.00 92.12 79 PRO A CA 1
ATOM 602 C C . PRO A 1 79 ? -4.889 -3.244 12.632 1.00 92.12 79 PRO A C 1
ATOM 604 O O . PRO A 1 79 ? -5.675 -4.051 13.130 1.00 92.12 79 PRO A O 1
ATOM 607 N N . ALA A 1 80 ? -3.706 -2.991 13.192 1.00 91.56 80 ALA A N 1
ATOM 608 C CA . ALA A 1 80 ? -3.348 -3.566 14.484 1.00 91.56 80 ALA A CA 1
ATOM 609 C C . ALA A 1 80 ? -4.264 -3.005 15.584 1.00 91.56 80 ALA A C 1
ATOM 611 O O . ALA A 1 80 ? -4.625 -1.830 15.567 1.00 91.56 80 ALA A O 1
ATOM 612 N N . THR A 1 81 ? -4.586 -3.822 16.587 1.00 93.44 81 THR A N 1
ATOM 613 C CA . THR A 1 81 ? -5.394 -3.391 17.743 1.00 93.44 81 THR A CA 1
ATOM 614 C C . THR A 1 81 ? -4.645 -2.449 18.689 1.00 93.44 81 THR A C 1
ATOM 616 O O . THR A 1 81 ? -5.246 -1.889 19.604 1.00 93.44 81 THR A O 1
ATOM 619 N N . VAL A 1 82 ? -3.336 -2.275 18.483 1.00 94.12 82 VAL A N 1
ATOM 620 C CA . VAL A 1 82 ? -2.459 -1.392 19.258 1.00 94.12 82 VAL A CA 1
ATOM 621 C C . VAL A 1 82 ? -1.686 -0.453 18.325 1.00 94.12 82 VAL A C 1
ATOM 623 O O . VAL A 1 82 ? -1.330 -0.863 17.214 1.00 94.12 82 VAL A O 1
ATOM 626 N N . PRO A 1 83 ? -1.393 0.791 18.752 1.00 90.75 83 PRO A N 1
ATOM 627 C CA . PRO A 1 83 ? -0.596 1.722 17.960 1.00 90.75 83 PRO A CA 1
ATOM 628 C C . PRO A 1 83 ? 0.851 1.235 17.806 1.00 90.75 83 PRO A C 1
ATOM 630 O O . PRO A 1 83 ? 1.334 0.412 18.582 1.00 90.75 83 PRO A O 1
ATOM 633 N N . THR A 1 84 ? 1.574 1.791 16.833 1.00 88.69 84 THR A N 1
ATOM 634 C CA . THR A 1 8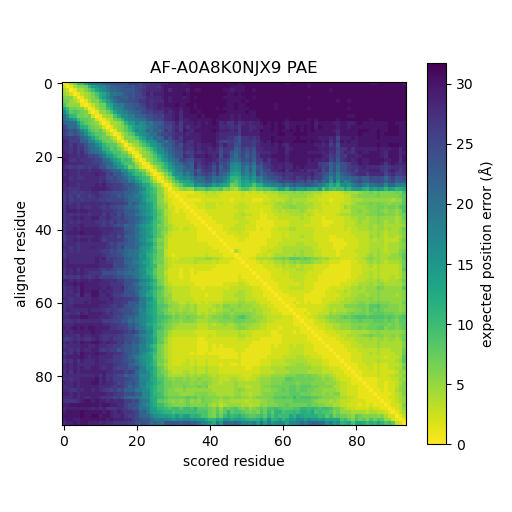4 ? 2.983 1.451 16.550 1.00 88.69 84 THR A CA 1
ATOM 635 C C . THR A 1 84 ? 3.947 1.775 17.696 1.00 88.69 84 THR A C 1
ATOM 637 O O . THR A 1 84 ? 5.040 1.220 17.741 1.00 88.69 84 THR A O 1
ATOM 640 N N . SER A 1 85 ? 3.559 2.652 18.626 1.00 92.31 85 SER A N 1
ATOM 641 C CA . SER A 1 85 ? 4.331 2.989 19.828 1.00 92.31 85 SER A CA 1
ATOM 642 C C . SER A 1 85 ? 4.113 2.029 21.005 1.00 92.31 85 SER A C 1
ATOM 644 O O . SER A 1 85 ? 4.840 2.122 21.994 1.00 92.31 85 SER A O 1
ATOM 646 N N . ASP A 1 86 ? 3.119 1.134 20.941 1.00 95.19 86 ASP A N 1
ATOM 647 C CA . ASP A 1 86 ? 2.842 0.172 22.013 1.00 95.19 86 ASP A CA 1
ATOM 648 C C . ASP A 1 86 ? 3.946 -0.905 22.049 1.00 95.19 86 ASP A C 1
ATOM 650 O O . ASP A 1 86 ? 4.266 -1.471 21.003 1.00 95.19 86 ASP A O 1
ATOM 654 N N . PRO A 1 87 ? 4.506 -1.261 23.223 1.00 94.00 87 PRO A N 1
ATOM 655 C CA . PRO A 1 87 ? 5.518 -2.318 23.339 1.00 94.00 87 PRO A CA 1
ATOM 656 C C . PRO A 1 87 ? 5.074 -3.692 22.817 1.00 94.00 87 PRO A C 1
ATOM 658 O O . PRO A 1 87 ? 5.909 -4.550 22.548 1.00 94.00 87 PRO A O 1
ATOM 661 N N . ARG A 1 88 ? 3.762 -3.925 22.703 1.00 93.62 88 ARG A N 1
ATOM 662 C CA . ARG A 1 88 ? 3.177 -5.153 22.148 1.00 93.62 88 ARG A CA 1
ATOM 663 C C . ARG A 1 88 ? 3.080 -5.128 20.624 1.00 93.62 88 ARG A C 1
ATOM 665 O O . ARG A 1 88 ? 2.690 -6.133 20.034 1.00 93.62 88 ARG A O 1
ATOM 672 N N . HIS A 1 89 ? 3.376 -3.999 19.983 1.00 92.00 89 HIS A N 1
ATOM 673 C CA . HIS A 1 89 ? 3.380 -3.894 18.534 1.00 92.00 89 HIS A CA 1
ATOM 674 C C . HIS A 1 89 ? 4.475 -4.800 17.955 1.00 92.00 89 HIS A C 1
ATOM 676 O O . HIS A 1 89 ? 5.660 -4.602 18.208 1.00 92.00 89 HIS A O 1
ATOM 682 N N . GLY A 1 90 ? 4.076 -5.802 17.167 1.00 88.62 90 GLY A N 1
ATOM 683 C CA . GLY A 1 90 ? 4.975 -6.837 16.635 1.00 88.62 90 GLY A CA 1
ATOM 684 C C . GLY A 1 90 ? 5.938 -6.373 15.537 1.00 88.62 90 GLY A C 1
ATOM 685 O O . GLY A 1 90 ? 6.681 -7.190 15.002 1.00 88.62 90 GLY A O 1
ATOM 686 N N . GLY A 1 91 ? 5.927 -5.082 15.203 1.00 85.75 91 GLY A N 1
ATOM 687 C CA . GLY A 1 91 ? 6.696 -4.498 14.112 1.00 85.75 91 GLY A CA 1
ATOM 688 C C . GLY A 1 91 ? 5.925 -4.439 12.793 1.00 85.75 91 GLY A C 1
ATOM 689 O O . GLY A 1 91 ? 4.827 -4.978 12.644 1.00 85.75 91 GLY A O 1
ATOM 690 N N . THR A 1 92 ? 6.523 -3.749 11.826 1.00 77.25 92 THR A N 1
ATOM 691 C CA . THR A 1 92 ? 5.988 -3.614 10.469 1.00 77.25 92 THR A CA 1
ATOM 692 C C . THR A 1 92 ? 6.352 -4.846 9.645 1.00 77.25 92 THR A C 1
ATOM 694 O O . THR A 1 92 ? 7.509 -5.265 9.644 1.00 77.25 92 THR A O 1
ATOM 697 N N . LEU A 1 93 ? 5.379 -5.408 8.923 1.00 66.06 93 LEU A N 1
ATOM 698 C CA . LEU A 1 93 ? 5.662 -6.372 7.858 1.00 66.06 93 LEU A CA 1
ATOM 699 C C . LEU A 1 93 ? 6.370 -5.621 6.723 1.00 66.06 93 LEU A C 1
ATOM 701 O O . LEU A 1 93 ? 5.792 -4.693 6.156 1.00 66.06 93 LEU A O 1
ATOM 705 N N . MET A 1 94 ? 7.629 -5.985 6.484 1.00 45.12 94 MET A N 1
ATOM 706 C CA . MET A 1 94 ? 8.474 -5.469 5.401 1.00 45.12 94 MET A CA 1
ATOM 707 C C . MET A 1 94 ? 8.180 -6.202 4.096 1.00 45.12 94 MET A C 1
ATOM 709 O O . MET A 1 94 ? 7.964 -7.434 4.166 1.00 45.12 94 MET A O 1
#

Secondary structure (DSSP, 8-state):
----------------------------PPP-TTTSPPBSS---EE-STT-EEEEEEEES-SS-TT---EEEEEEEEPPPSS-TTSTT------

Solvent-accessible surface area (backbone atoms only — not comparable to full-atom values): 6583 Å² total; per-residue (Å²): 136,81,88,84,87,82,90,76,85,79,76,82,78,80,78,79,78,77,77,79,79,74,69,76,77,73,67,75,75,80,72,67,67,83,78,53,72,70,31,83,51,85,59,73,42,83,60,55,94,78,29,31,35,27,30,34,40,42,60,67,48,84,88,41,88,84,54,84,55,64,44,77,45,83,43,79,42,72,70,70,98,56,57,88,86,41,92,81,46,89,70,80,90,127

Mean predicted aligned error: 14.15 Å

Organism: NCBI:txid83212

Foldseek 3Di:
DDDDDDDDDPPPPPPPPPPPPPDPPPDFPDFDPVVADEDCDFDWDDTGVQKTKGKYKDQPDPVDPVRPDIDIDIDIDRDDPDDPPDPPNPDDDD

Sequence (94 aa):
MNIVSIPSLLATVLASSAAVLSSPTASPAEFDWLSLPPSWHLEYTSCYDGLDCARIHMPLDWLNRSDERAVTLAVLRVPATVPTSDPRHGGTLM